Protein AF-A0A497R8G1-F1 (afdb_monomer_lite)

Foldseek 3Di:
DWDWDWAQAPPVRDIDIDIGDVPDDDNHDPVVVVVVVVVVVVVVVVVLVPDDPVVNVVVVVVCVVPDDPPPDPDD

Secondary structure (DSSP, 8-state):
-EEEEEEE-TTT--EEEEEEETT---SS-HHHHHHHHHHHHHHHHHHHHTS-HHHHHHHHHHHHHH---------

pLDDT: mean 81.07, std 11.57, range [49.81, 94.5]

Sequence (75 aa):
MAYLATIHCVVCDETKEEVIGAGALRNVCGSCMRAENKKREVMHLKGLEALTTEERLKRIESWIYNYKPHREPRC

Radius of gyration: 18.19 Å; chains: 1; bounding box: 45×13×45 Å

Structure (mmCIF, N/CA/C/O backbone):
data_AF-A0A497R8G1-F1
#
_entry.id   AF-A0A497R8G1-F1
#
loop_
_atom_site.group_PDB
_atom_site.id
_atom_site.type_symbol
_atom_site.label_atom_id
_atom_site.label_alt_id
_atom_site.label_comp_id
_atom_site.label_asym_id
_atom_site.label_entity_id
_atom_site.label_seq_id
_atom_site.pdbx_PDB_ins_code
_atom_site.Cartn_x
_atom_site.Cartn_y
_atom_site.Cartn_z
_atom_site.occupancy
_atom_site.B_iso_or_equiv
_atom_site.auth_seq_id
_atom_site.auth_comp_id
_atom_site.auth_asym_id
_atom_site.auth_atom_id
_atom_site.pdbx_PDB_model_num
ATOM 1 N N . MET A 1 1 ? 21.865 4.131 -5.998 1.00 74.50 1 MET A N 1
ATOM 2 C CA . MET A 1 1 ? 21.766 4.777 -7.327 1.00 74.50 1 MET A CA 1
ATOM 3 C C . MET A 1 1 ? 20.343 4.646 -7.841 1.00 74.50 1 MET A C 1
ATOM 5 O O . MET A 1 1 ? 19.698 3.665 -7.490 1.00 74.50 1 MET A O 1
ATOM 9 N N . ALA A 1 2 ? 19.852 5.606 -8.621 1.00 83.19 2 ALA A N 1
ATOM 10 C CA . ALA A 1 2 ? 18.548 5.539 -9.279 1.00 83.19 2 ALA A CA 1
ATOM 11 C C . ALA A 1 2 ? 18.725 5.821 -10.774 1.00 83.19 2 ALA A C 1
ATOM 13 O O . ALA A 1 2 ? 19.659 6.527 -11.148 1.00 83.19 2 ALA A O 1
ATOM 14 N N . TYR A 1 3 ? 17.865 5.253 -11.611 1.00 87.69 3 TYR A N 1
ATOM 15 C CA . TYR A 1 3 ? 17.916 5.412 -13.063 1.00 87.69 3 TYR A CA 1
ATOM 16 C C . TYR A 1 3 ? 16.509 5.606 -13.620 1.00 87.69 3 TYR A C 1
ATOM 18 O O . TYR A 1 3 ? 15.528 5.188 -13.003 1.00 87.69 3 TYR A O 1
ATOM 26 N N . LEU A 1 4 ? 16.412 6.271 -14.769 1.00 89.94 4 LEU A N 1
ATOM 27 C CA . LEU A 1 4 ? 15.161 6.385 -15.509 1.00 89.94 4 LEU A CA 1
ATOM 28 C C . LEU A 1 4 ? 14.922 5.071 -16.257 1.00 89.94 4 LEU A C 1
ATOM 30 O O . LEU A 1 4 ? 15.813 4.594 -16.959 1.00 89.94 4 LEU A O 1
ATOM 34 N N . ALA A 1 5 ? 13.741 4.486 -16.099 1.00 87.38 5 ALA A N 1
ATOM 35 C CA . ALA A 1 5 ? 13.351 3.290 -16.825 1.00 87.38 5 ALA A CA 1
ATOM 36 C C . ALA A 1 5 ? 11.931 3.410 -17.367 1.00 87.38 5 ALA A C 1
ATOM 38 O O . ALA A 1 5 ? 11.036 3.965 -16.728 1.00 87.38 5 ALA A O 1
ATOM 39 N N . THR A 1 6 ? 11.738 2.840 -18.550 1.00 90.38 6 THR A N 1
ATOM 40 C CA . THR A 1 6 ? 10.428 2.667 -19.165 1.00 90.38 6 THR A CA 1
ATOM 41 C C . THR A 1 6 ? 9.790 1.401 -18.599 1.00 90.38 6 THR A C 1
ATOM 43 O O . THR A 1 6 ? 10.343 0.309 -18.712 1.00 90.38 6 THR A O 1
ATOM 46 N N . ILE A 1 7 ? 8.630 1.545 -17.969 1.00 89.88 7 ILE A N 1
ATOM 47 C CA . ILE A 1 7 ? 7.880 0.467 -17.329 1.00 89.88 7 ILE A CA 1
ATOM 48 C C . ILE A 1 7 ? 6.545 0.335 -18.045 1.00 89.88 7 ILE A C 1
ATOM 50 O O . ILE A 1 7 ? 5.788 1.301 -18.129 1.00 89.88 7 ILE A O 1
ATOM 54 N N . HIS A 1 8 ? 6.222 -0.871 -18.495 1.00 92.62 8 HIS A N 1
ATOM 55 C CA . HIS A 1 8 ? 4.868 -1.217 -18.901 1.00 92.62 8 HIS A CA 1
ATOM 56 C C . HIS A 1 8 ? 4.101 -1.752 -17.685 1.00 92.62 8 HIS A C 1
ATOM 58 O O . HIS A 1 8 ? 4.529 -2.714 -17.042 1.00 92.62 8 HIS A O 1
ATOM 64 N N . CYS A 1 9 ? 3.018 -1.074 -17.305 1.00 93.06 9 CYS A N 1
ATOM 65 C CA . CYS A 1 9 ? 2.281 -1.374 -16.084 1.00 93.06 9 CYS A CA 1
ATOM 66 C C . CYS A 1 9 ? 1.179 -2.405 -16.331 1.00 93.06 9 CYS A C 1
ATOM 68 O O . CYS A 1 9 ? 0.176 -2.084 -16.952 1.00 93.06 9 CYS A O 1
ATOM 70 N N . VAL A 1 10 ? 1.265 -3.577 -15.704 1.00 94.50 10 VAL A N 1
ATOM 71 C CA . VAL A 1 10 ? 0.248 -4.642 -15.852 1.00 94.50 10 VAL A CA 1
ATOM 72 C C . VAL A 1 10 ? -1.128 -4.302 -15.254 1.00 94.50 10 VAL A C 1
ATOM 74 O O . VAL A 1 10 ? -2.082 -5.042 -15.455 1.00 94.50 10 VAL A O 1
ATOM 77 N N . VAL A 1 11 ? -1.237 -3.223 -14.468 1.00 93.38 11 VAL A N 1
ATOM 78 C CA . VAL A 1 11 ? -2.487 -2.830 -13.782 1.00 93.38 11 VAL A CA 1
ATOM 79 C C . VAL A 1 11 ? -3.296 -1.824 -14.591 1.00 93.38 11 VAL A C 1
ATOM 81 O O . VAL A 1 11 ? -4.519 -1.906 -14.618 1.00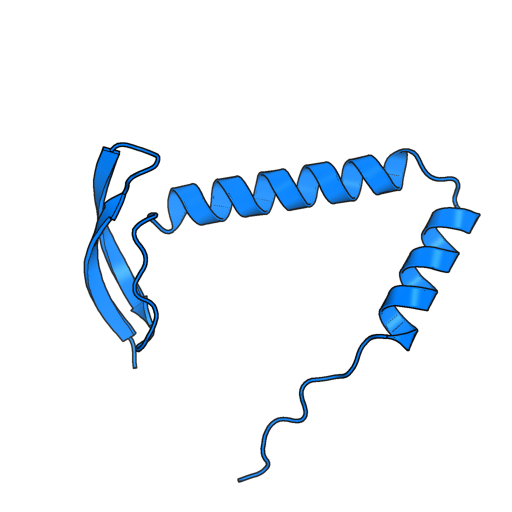 93.38 11 VAL A O 1
ATOM 84 N N . CYS A 1 12 ? -2.628 -0.841 -15.192 1.00 94.44 12 CYS A N 1
ATOM 85 C CA . CYS A 1 12 ? -3.291 0.199 -15.980 1.00 94.44 12 CYS A CA 1
ATOM 86 C C . CYS A 1 12 ? -3.026 0.069 -17.481 1.00 94.44 12 CYS A C 1
ATOM 88 O O . CYS A 1 12 ? -3.531 0.890 -18.230 1.00 94.44 12 CYS A O 1
ATOM 90 N N . ASP A 1 13 ? -2.230 -0.922 -17.892 1.00 94.00 13 ASP A N 1
ATOM 91 C CA . ASP A 1 13 ? -1.841 -1.214 -19.279 1.00 94.00 13 ASP A CA 1
ATOM 92 C C . ASP A 1 13 ? -1.106 -0.063 -19.997 1.00 94.00 13 ASP A C 1
ATOM 94 O O . ASP A 1 13 ? -0.940 -0.038 -21.212 1.00 94.00 13 ASP A O 1
ATOM 98 N N . GLU A 1 14 ? -0.617 0.912 -19.228 1.00 94.06 14 GLU A N 1
ATOM 99 C CA . GLU A 1 14 ? 0.103 2.075 -19.744 1.00 94.06 14 GLU A CA 1
ATOM 100 C C . GLU A 1 14 ? 1.615 1.890 -19.614 1.00 94.06 14 GLU A C 1
ATOM 102 O O . GLU A 1 14 ? 2.125 1.382 -18.608 1.00 94.06 14 GLU A O 1
ATOM 107 N N . THR A 1 15 ? 2.339 2.400 -20.607 1.00 92.94 15 THR A N 1
ATOM 108 C CA . THR A 1 15 ? 3.800 2.502 -20.585 1.00 92.94 15 THR A CA 1
ATOM 109 C C . THR A 1 15 ? 4.217 3.878 -20.074 1.00 92.94 15 THR A C 1
ATOM 111 O O . THR A 1 15 ? 3.743 4.898 -20.572 1.00 92.94 15 THR A O 1
ATOM 114 N N . LYS A 1 16 ? 5.087 3.919 -19.061 1.00 91.06 16 LYS A N 1
ATOM 115 C CA . LYS A 1 16 ? 5.513 5.152 -18.378 1.00 91.06 16 LYS A CA 1
ATOM 116 C C . LYS A 1 16 ? 7.013 5.167 -18.160 1.00 91.06 16 LYS A C 1
ATOM 118 O O . LYS A 1 16 ? 7.607 4.128 -17.893 1.00 91.06 16 LYS A O 1
ATOM 123 N N . GLU A 1 17 ? 7.608 6.349 -18.196 1.00 91.44 17 GLU A N 1
ATOM 124 C CA . GLU A 1 17 ? 8.983 6.550 -17.749 1.00 91.44 17 GLU A CA 1
ATOM 125 C C . GLU A 1 17 ? 8.987 6.946 -16.275 1.00 91.44 17 GLU A C 1
ATOM 127 O O . GLU A 1 17 ? 8.332 7.906 -15.868 1.00 91.44 17 GLU A O 1
ATOM 132 N N . GLU A 1 18 ? 9.705 6.188 -15.451 1.00 90.06 18 GLU A N 1
ATOM 133 C CA . GLU A 1 18 ? 9.806 6.451 -14.021 1.00 90.06 18 GLU A CA 1
ATOM 134 C C . GLU A 1 18 ? 11.243 6.294 -13.532 1.00 90.06 18 GLU A C 1
ATOM 136 O O . GLU A 1 18 ? 12.000 5.443 -13.996 1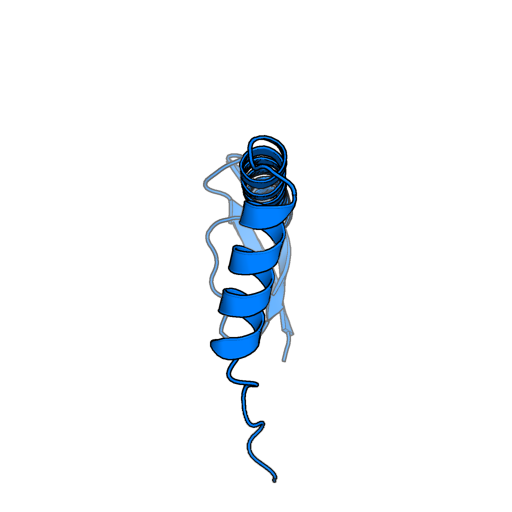.00 90.06 18 GLU A O 1
ATOM 141 N N . VAL A 1 19 ? 11.611 7.106 -12.542 1.00 90.19 19 VAL A N 1
ATOM 142 C CA . VAL A 1 19 ? 12.872 6.935 -11.822 1.00 90.19 19 VAL A CA 1
ATOM 143 C C . VAL A 1 19 ? 12.717 5.780 -10.838 1.00 90.19 19 VAL A C 1
ATOM 145 O O . VAL A 1 19 ? 11.809 5.777 -9.996 1.00 90.19 19 VAL A O 1
ATOM 148 N N . ILE A 1 20 ? 13.605 4.794 -10.936 1.00 86.12 20 ILE A N 1
ATOM 149 C CA . ILE A 1 20 ? 13.590 3.596 -10.101 1.00 86.12 20 ILE A CA 1
ATOM 150 C C . ILE A 1 20 ? 14.933 3.423 -9.395 1.00 86.12 20 ILE A C 1
ATOM 152 O O . ILE A 1 20 ? 15.997 3.697 -9.950 1.00 86.12 20 ILE A O 1
ATOM 156 N N . GLY A 1 21 ? 14.883 2.994 -8.133 1.00 84.50 21 GLY A N 1
ATOM 157 C CA . GLY A 1 21 ? 16.080 2.665 -7.366 1.00 84.50 21 GLY A CA 1
ATOM 158 C C . GLY A 1 21 ? 16.784 1.428 -7.926 1.00 84.50 21 GLY A C 1
ATOM 159 O O . GLY A 1 21 ? 16.147 0.518 -8.460 1.00 84.50 21 GLY A O 1
ATOM 160 N N . ALA A 1 22 ? 18.106 1.373 -7.781 1.00 74.62 22 ALA A N 1
ATOM 161 C CA . ALA A 1 22 ? 18.892 0.186 -8.095 1.00 74.62 22 ALA A CA 1
ATOM 162 C C . ALA A 1 22 ? 18.325 -1.038 -7.351 1.00 74.62 22 ALA A C 1
ATOM 164 O O . ALA A 1 22 ? 18.148 -0.996 -6.136 1.00 74.62 22 ALA A O 1
ATOM 165 N N . GLY A 1 23 ? 18.011 -2.104 -8.094 1.00 69.94 23 GLY A N 1
ATOM 166 C CA . GLY A 1 23 ? 17.413 -3.338 -7.563 1.00 69.94 23 GLY A CA 1
ATOM 167 C C . GLY A 1 23 ? 15.880 -3.376 -7.527 1.00 69.94 23 GLY A C 1
ATOM 168 O O . GLY A 1 23 ? 15.313 -4.435 -7.280 1.00 69.94 23 GLY A O 1
ATOM 169 N N . ALA A 1 24 ? 15.187 -2.273 -7.818 1.00 68.25 24 ALA A N 1
ATOM 170 C CA . ALA A 1 24 ? 13.728 -2.254 -7.882 1.00 68.25 24 ALA A CA 1
ATOM 171 C C . ALA A 1 24 ? 13.242 -2.511 -9.320 1.00 68.25 24 ALA A C 1
ATOM 173 O O . ALA A 1 24 ? 12.899 -1.588 -10.049 1.00 68.25 24 ALA A O 1
ATOM 174 N N . LEU A 1 25 ? 13.203 -3.778 -9.737 1.00 66.62 25 LEU A N 1
ATOM 175 C CA . LEU A 1 25 ? 12.442 -4.189 -10.923 1.00 66.62 25 LEU A CA 1
ATOM 176 C C . LEU A 1 25 ? 10.963 -4.301 -10.542 1.00 66.62 25 LEU A C 1
ATOM 178 O O . LEU A 1 25 ? 10.612 -5.025 -9.612 1.00 66.62 25 LEU A O 1
ATOM 182 N N . ARG A 1 26 ? 10.091 -3.564 -11.237 1.00 76.12 26 ARG A N 1
ATOM 183 C CA . ARG A 1 26 ? 8.644 -3.577 -10.983 1.00 76.12 26 ARG A CA 1
ATOM 184 C C . ARG A 1 26 ? 7.859 -3.585 -12.288 1.00 76.12 26 ARG A C 1
ATOM 186 O O . ARG A 1 26 ? 8.152 -2.804 -13.183 1.00 76.12 26 ARG A O 1
ATOM 193 N N . ASN A 1 27 ? 6.811 -4.405 -12.332 1.00 85.12 27 ASN A N 1
ATOM 194 C CA . ASN A 1 27 ? 5.865 -4.482 -13.457 1.00 85.12 27 ASN A CA 1
ATOM 195 C C . ASN A 1 27 ? 4.615 -3.615 -13.217 1.00 85.12 27 ASN A C 1
ATOM 197 O O . ASN A 1 27 ? 3.650 -3.663 -13.971 1.00 85.12 27 ASN A O 1
ATOM 201 N N . VAL A 1 28 ? 4.604 -2.853 -12.122 1.00 88.50 28 VAL A N 1
ATOM 202 C CA . VAL A 1 28 ? 3.515 -1.957 -11.730 1.00 88.50 28 VAL A CA 1
ATOM 203 C C . VAL A 1 28 ? 4.104 -0.561 -11.597 1.00 88.50 28 VAL A C 1
ATOM 205 O O . VAL A 1 28 ? 5.075 -0.370 -10.861 1.00 88.50 28 VAL A O 1
ATOM 208 N N . CYS A 1 29 ? 3.529 0.414 -12.301 1.00 90.56 29 CYS A N 1
ATOM 209 C CA . CYS A 1 29 ? 3.985 1.797 -12.204 1.00 90.56 29 CYS A CA 1
ATOM 210 C C . CYS A 1 29 ? 3.755 2.362 -10.794 1.00 90.56 29 CYS A C 1
ATOM 212 O O . CYS A 1 29 ? 2.868 1.930 -10.045 1.00 90.56 29 CYS A O 1
ATOM 214 N N . GLY A 1 30 ? 4.536 3.374 -10.428 1.00 87.88 30 GLY A N 1
ATOM 215 C CA . GLY A 1 30 ? 4.484 4.000 -9.114 1.00 87.88 30 GLY A CA 1
ATOM 216 C C . GLY A 1 30 ? 3.108 4.578 -8.782 1.00 87.88 30 GLY A C 1
ATOM 217 O O . GLY A 1 30 ? 2.706 4.563 -7.621 1.00 87.88 30 GLY A O 1
ATOM 218 N N . SER A 1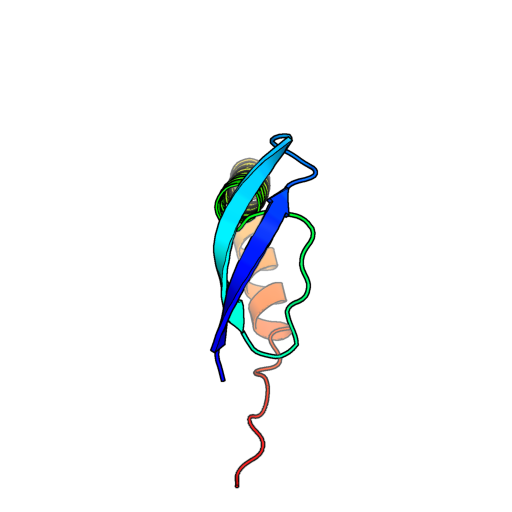 31 ? 2.353 5.048 -9.780 1.00 90.19 31 SER A N 1
ATOM 219 C CA . SER A 1 31 ? 0.990 5.557 -9.561 1.00 90.19 31 SER A CA 1
ATOM 220 C C . SER A 1 31 ? 0.015 4.469 -9.087 1.00 90.19 31 SER A C 1
ATOM 222 O O . SER A 1 31 ? -0.625 4.642 -8.048 1.00 90.19 31 SER A O 1
ATOM 224 N N . CYS A 1 32 ? -0.035 3.320 -9.769 1.00 91.62 32 CYS A N 1
ATOM 225 C CA . CYS A 1 32 ? -0.862 2.178 -9.372 1.00 91.62 32 CYS A CA 1
ATOM 226 C C . CYS A 1 32 ? -0.439 1.617 -8.011 1.00 91.62 32 CYS A C 1
ATOM 228 O O . CYS A 1 32 ? -1.286 1.304 -7.178 1.00 91.62 32 CYS A O 1
ATOM 230 N N . MET A 1 33 ? 0.868 1.562 -7.749 1.00 90.19 33 MET A N 1
ATOM 231 C CA . MET A 1 33 ? 1.398 1.108 -6.464 1.00 90.19 33 MET A CA 1
ATOM 232 C C . MET A 1 33 ? 0.978 2.025 -5.308 1.00 90.19 33 MET A C 1
ATOM 234 O O . MET A 1 33 ? 0.532 1.547 -4.268 1.00 90.19 33 MET A O 1
ATOM 238 N N . ARG A 1 34 ? 1.055 3.351 -5.494 1.00 89.50 34 ARG A N 1
ATOM 239 C CA . ARG A 1 34 ? 0.574 4.323 -4.498 1.00 89.50 34 ARG A CA 1
ATOM 240 C C . ARG A 1 34 ? -0.931 4.206 -4.268 1.00 89.50 34 ARG A C 1
ATOM 242 O O . ARG A 1 34 ? -1.369 4.286 -3.125 1.00 89.50 34 ARG A O 1
ATOM 249 N N . ALA A 1 35 ? -1.714 4.004 -5.327 1.00 90.19 35 ALA A N 1
ATOM 250 C CA . ALA A 1 35 ? -3.158 3.821 -5.212 1.00 90.19 35 ALA A CA 1
ATOM 251 C C . ALA A 1 35 ? -3.511 2.567 -4.396 1.00 90.19 35 ALA A C 1
ATOM 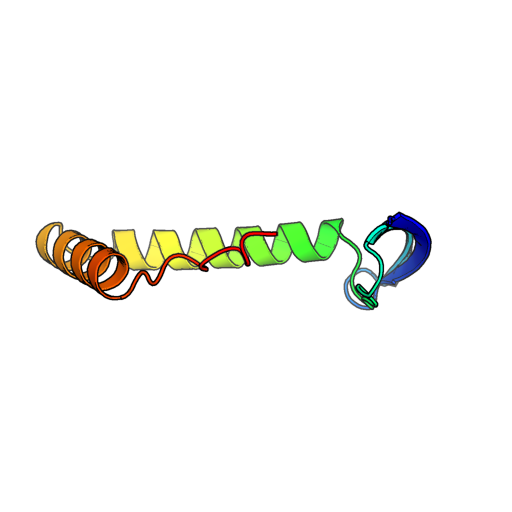253 O O . ALA A 1 35 ? -4.366 2.630 -3.515 1.00 90.19 35 ALA A O 1
ATOM 254 N N . GLU A 1 36 ? -2.823 1.454 -4.645 1.00 89.19 36 GLU A N 1
ATOM 255 C CA . GLU A 1 36 ? -3.010 0.207 -3.900 1.00 89.19 36 GLU A CA 1
ATOM 256 C C . GLU A 1 36 ? -2.591 0.348 -2.431 1.00 89.19 36 GLU A C 1
ATOM 258 O O . GLU A 1 36 ? -3.346 -0.021 -1.531 1.00 89.19 36 GLU A O 1
ATOM 263 N N . ASN A 1 37 ? -1.440 0.969 -2.164 1.00 87.19 37 ASN A N 1
ATOM 264 C CA . ASN A 1 37 ? -1.001 1.240 -0.795 1.00 87.19 37 ASN A CA 1
ATOM 265 C C . ASN A 1 37 ? -2.006 2.118 -0.042 1.00 87.19 37 ASN A C 1
ATOM 267 O O . ASN A 1 37 ? -2.356 1.804 1.092 1.00 87.19 37 ASN A O 1
ATOM 271 N N . LYS A 1 38 ? -2.549 3.152 -0.696 1.00 86.31 38 LYS A N 1
ATOM 272 C CA . LYS A 1 38 ? -3.594 4.001 -0.113 1.00 86.31 38 LYS A CA 1
ATOM 273 C C . LYS A 1 38 ? -4.873 3.215 0.183 1.00 86.31 38 LYS A C 1
ATOM 275 O O . LYS A 1 38 ? -5.487 3.420 1.225 1.00 86.31 38 LYS A O 1
ATOM 280 N N . LYS A 1 39 ? -5.287 2.291 -0.693 1.00 86.88 39 LYS A N 1
ATOM 281 C CA . LYS A 1 39 ? -6.440 1.411 -0.423 1.00 86.88 39 LYS A CA 1
ATOM 282 C C . LYS A 1 39 ? -6.197 0.535 0.803 1.00 86.88 39 LYS A C 1
ATOM 284 O O . LYS A 1 39 ? -7.082 0.432 1.648 1.00 86.88 39 LYS A O 1
ATOM 289 N N . ARG A 1 40 ? -5.011 -0.066 0.917 1.00 83.94 40 ARG A N 1
ATOM 290 C CA . ARG A 1 40 ? -4.630 -0.892 2.074 1.00 83.94 40 ARG A CA 1
ATOM 291 C C . ARG A 1 40 ? -4.608 -0.085 3.362 1.00 83.94 40 ARG A C 1
ATOM 293 O O . ARG A 1 40 ? -5.129 -0.553 4.367 1.00 83.94 40 ARG A O 1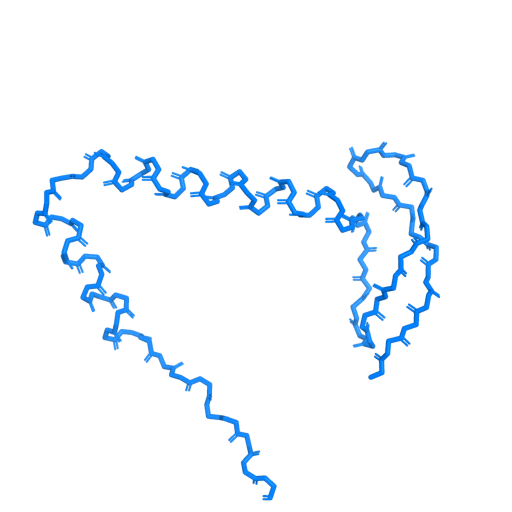
ATOM 300 N N . GLU A 1 41 ? -4.070 1.128 3.315 1.00 84.00 41 GLU A N 1
ATOM 301 C CA . GLU A 1 41 ? -4.075 2.059 4.440 1.00 84.00 41 GLU A CA 1
ATOM 302 C C . GLU A 1 41 ? -5.506 2.396 4.872 1.00 84.00 41 GLU A C 1
ATOM 304 O O . GLU A 1 41 ? -5.849 2.228 6.038 1.00 84.00 41 GLU A O 1
ATOM 309 N N . VAL A 1 42 ? -6.386 2.763 3.935 1.00 84.00 42 VAL A N 1
ATOM 310 C CA . VAL A 1 42 ? -7.799 3.044 4.237 1.00 84.00 42 VAL A CA 1
ATOM 311 C C . VAL A 1 42 ? -8.510 1.819 4.813 1.00 84.00 42 VAL A C 1
ATOM 313 O O . VAL A 1 42 ? -9.256 1.954 5.778 1.00 84.00 42 VAL A O 1
ATOM 316 N N . MET A 1 43 ? -8.296 0.622 4.258 1.00 80.19 43 MET A N 1
ATOM 317 C CA . MET A 1 43 ? -8.886 -0.609 4.801 1.00 80.19 43 MET A CA 1
ATOM 318 C C . MET A 1 43 ? -8.367 -0.916 6.206 1.00 80.19 43 MET A C 1
ATOM 320 O O . MET A 1 43 ? -9.148 -1.302 7.073 1.00 80.19 43 MET A O 1
ATOM 324 N N . HIS A 1 44 ? -7.071 -0.717 6.444 1.00 79.44 44 HIS A N 1
ATOM 325 C CA . HIS A 1 44 ? -6.473 -0.882 7.760 1.00 79.44 44 HIS A CA 1
ATOM 326 C C . HIS A 1 44 ? -7.086 0.094 8.770 1.00 79.44 44 HIS A C 1
ATOM 328 O O . HIS A 1 44 ? -7.545 -0.337 9.824 1.00 79.44 44 HIS A O 1
ATOM 334 N N . LEU A 1 45 ? -7.174 1.380 8.419 1.00 77.75 45 LEU A N 1
ATOM 335 C CA . LEU A 1 45 ? -7.760 2.419 9.267 1.00 77.75 45 LEU A CA 1
ATOM 336 C C . LEU A 1 45 ? -9.248 2.168 9.542 1.00 77.75 45 LEU A C 1
ATOM 338 O O . LEU A 1 45 ? -9.662 2.224 10.695 1.00 77.75 45 LEU A O 1
ATOM 342 N N . LYS A 1 46 ? -10.038 1.787 8.531 1.00 80.44 46 LYS A N 1
ATOM 343 C CA . LYS A 1 46 ? -11.441 1.375 8.724 1.00 80.44 46 LYS A CA 1
ATOM 344 C C . LYS A 1 46 ? -11.570 0.168 9.653 1.00 80.44 46 LYS A C 1
ATOM 346 O O . LYS A 1 46 ? -12.458 0.127 10.497 1.00 80.44 46 LYS A O 1
ATOM 351 N N . GLY A 1 47 ? -10.664 -0.802 9.535 1.00 75.62 47 GLY A N 1
ATOM 352 C CA . GLY A 1 47 ? -10.597 -1.941 10.451 1.00 75.62 47 GLY A CA 1
ATOM 353 C C . GLY A 1 47 ? -10.259 -1.549 11.894 1.00 75.62 47 GLY A C 1
ATOM 354 O O . GLY A 1 47 ? -10.562 -2.313 12.805 1.00 75.62 47 GLY A O 1
ATOM 355 N N . LEU A 1 48 ? -9.655 -0.376 12.113 1.00 75.94 48 LEU A N 1
ATOM 356 C CA . LEU A 1 48 ? -9.411 0.197 13.438 1.00 75.94 48 LEU A CA 1
ATOM 357 C C . LEU A 1 48 ? -10.583 1.052 13.941 1.00 75.94 48 LEU A C 1
ATOM 359 O O . LEU A 1 48 ? -10.751 1.159 15.149 1.00 75.94 48 LEU A O 1
ATOM 363 N N . GLU A 1 49 ? -11.389 1.652 13.061 1.00 75.69 49 GLU A N 1
ATOM 364 C CA . GLU A 1 49 ? -12.608 2.388 13.445 1.00 75.69 49 GLU A CA 1
ATOM 365 C C . GLU A 1 49 ? -13.694 1.469 14.010 1.00 75.69 49 GLU A C 1
ATOM 367 O O . GLU A 1 49 ? -14.444 1.876 14.890 1.00 75.69 49 GLU A O 1
ATOM 372 N N . ALA A 1 50 ? -13.750 0.220 13.542 1.00 75.94 50 ALA A N 1
ATOM 373 C CA . ALA A 1 50 ? -14.666 -0.795 14.062 1.00 75.94 50 ALA A CA 1
ATOM 374 C C . ALA A 1 50 ? -14.288 -1.312 15.464 1.00 75.94 50 ALA A C 1
ATOM 376 O O . ALA A 1 50 ? -15.031 -2.101 16.043 1.00 75.94 50 ALA A O 1
ATOM 377 N N . LEU A 1 51 ? -13.133 -0.902 15.995 1.00 79.25 51 LEU A N 1
ATOM 378 C CA . LEU A 1 51 ? -12.650 -1.310 17.308 1.00 79.25 51 LEU A CA 1
ATOM 379 C C . LEU A 1 51 ? -13.044 -0.294 18.373 1.00 79.25 51 LEU A C 1
ATOM 381 O O . LEU A 1 51 ? -13.006 0.922 18.162 1.00 79.25 51 LEU A O 1
ATOM 385 N N . THR A 1 52 ? -13.320 -0.801 19.566 1.00 86.25 52 THR A N 1
ATOM 386 C CA . THR A 1 52 ? -13.415 0.030 20.764 1.00 86.25 52 THR A CA 1
ATOM 387 C C . THR A 1 52 ? -12.072 0.708 21.065 1.00 86.25 52 THR A C 1
ATOM 389 O O . THR A 1 52 ? -11.001 0.266 20.633 1.00 86.25 52 THR A O 1
ATOM 392 N N . THR A 1 53 ? -12.104 1.795 21.840 1.00 84.56 53 THR A N 1
ATOM 393 C CA . THR A 1 53 ? -10.890 2.519 22.253 1.00 84.56 53 THR A CA 1
ATOM 394 C C . THR A 1 53 ? -9.864 1.592 22.916 1.00 84.56 53 THR A C 1
ATOM 396 O O . THR A 1 53 ? -8.674 1.688 22.621 1.00 84.56 53 THR A O 1
ATOM 399 N N . GLU A 1 54 ? -10.312 0.648 23.749 1.00 86.81 54 GLU A N 1
ATOM 400 C CA . GLU A 1 54 ? -9.441 -0.325 24.425 1.00 86.81 54 GLU A CA 1
ATOM 401 C C . GLU A 1 54 ? -8.755 -1.289 23.449 1.00 86.81 54 GLU A C 1
ATOM 403 O O . GLU A 1 54 ? -7.562 -1.572 23.573 1.00 86.81 54 GLU A O 1
ATOM 408 N N . GLU A 1 55 ? -9.477 -1.775 22.441 1.00 83.56 55 GLU A N 1
ATOM 409 C CA . GLU A 1 55 ? -8.922 -2.671 21.424 1.00 83.56 55 GLU A CA 1
ATOM 410 C C . GLU A 1 55 ? -7.903 -1.961 20.527 1.00 83.56 55 GLU A C 1
ATOM 412 O O . GLU A 1 55 ? -6.881 -2.549 20.163 1.00 83.56 55 GLU A O 1
ATOM 417 N N . ARG A 1 56 ? -8.134 -0.680 20.207 1.00 82.12 56 ARG A N 1
ATOM 418 C CA . ARG A 1 56 ? -7.157 0.146 19.480 1.00 82.12 56 ARG A CA 1
ATOM 419 C C . ARG A 1 56 ? -5.870 0.320 20.283 1.00 82.12 56 ARG A C 1
ATOM 421 O O . ARG A 1 56 ? -4.791 0.159 19.715 1.00 82.12 56 ARG A O 1
ATOM 428 N N . LEU A 1 57 ? -5.976 0.595 21.586 1.00 85.94 57 LEU A N 1
ATOM 429 C CA . LEU A 1 57 ? -4.823 0.759 22.479 1.00 85.94 57 LEU A CA 1
ATOM 430 C C . LEU A 1 57 ? -3.981 -0.520 22.559 1.00 85.94 57 LEU A C 1
ATOM 432 O O . LEU A 1 57 ? -2.786 -0.464 22.277 1.00 85.94 57 LEU A O 1
ATOM 436 N N . LYS A 1 58 ? -4.600 -1.686 22.796 1.00 85.25 58 LYS A N 1
ATOM 437 C CA . LYS A 1 58 ? -3.886 -2.981 22.829 1.00 85.25 58 LYS A CA 1
ATOM 438 C C . LYS A 1 58 ? -3.127 -3.275 21.533 1.00 85.25 58 LYS A C 1
ATOM 440 O O . LYS A 1 58 ? -2.044 -3.859 21.549 1.00 85.25 58 LYS A O 1
ATOM 445 N N . ARG A 1 59 ? -3.690 -2.882 20.387 1.00 81.62 59 ARG A N 1
ATOM 446 C CA . ARG A 1 59 ? -3.083 -3.110 19.068 1.00 81.62 59 ARG A CA 1
ATOM 447 C C . ARG A 1 59 ? -1.886 -2.189 18.822 1.00 81.62 59 ARG A C 1
ATOM 449 O O . ARG A 1 59 ? -0.884 -2.646 18.276 1.00 81.62 59 ARG A O 1
ATOM 456 N N . ILE A 1 60 ? -1.970 -0.933 19.265 1.00 82.69 60 ILE A N 1
ATOM 457 C CA . ILE A 1 60 ? -0.853 0.024 19.239 1.00 82.69 60 ILE A CA 1
ATOM 458 C C . ILE A 1 60 ? 0.267 -0.442 20.173 1.00 82.69 60 ILE A C 1
ATOM 460 O O . ILE A 1 60 ? 1.419 -0.495 19.753 1.00 82.69 60 ILE A O 1
ATOM 464 N N . GLU A 1 61 ? -0.061 -0.844 21.4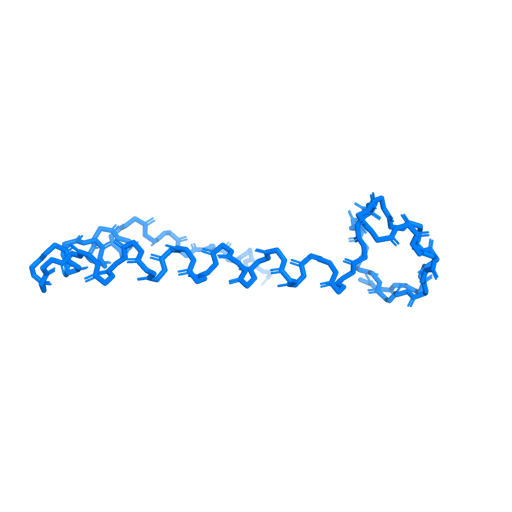02 1.00 84.31 61 GLU A N 1
ATOM 465 C CA . GLU A 1 61 ? 0.914 -1.381 22.357 1.00 84.31 61 GLU A CA 1
ATOM 466 C C . GLU A 1 61 ? 1.626 -2.610 21.789 1.00 84.31 61 GLU A C 1
ATOM 468 O O . GLU A 1 61 ? 2.853 -2.664 21.779 1.00 84.31 61 GLU A O 1
ATOM 473 N N . SER A 1 62 ? 0.875 -3.567 21.234 1.00 81.75 62 SER A N 1
ATOM 474 C CA . SER A 1 62 ? 1.447 -4.750 20.588 1.00 81.75 62 SER A CA 1
ATOM 475 C C . SER A 1 62 ? 2.369 -4.388 19.421 1.00 81.75 62 SER A C 1
ATOM 477 O O . SER A 1 62 ? 3.431 -4.994 19.264 1.00 81.75 62 SER A O 1
ATOM 479 N N . TRP A 1 63 ? 2.004 -3.388 18.616 1.00 79.56 63 TRP A N 1
ATOM 480 C CA . TRP A 1 63 ? 2.850 -2.909 17.527 1.00 79.56 63 TRP A CA 1
ATOM 481 C C . TRP A 1 63 ? 4.153 -2.292 18.045 1.00 79.56 63 TRP A C 1
ATOM 483 O O . TRP A 1 63 ? 5.214 -2.657 17.549 1.00 79.56 63 TRP A O 1
ATOM 493 N N . ILE A 1 64 ? 4.095 -1.445 19.079 1.00 79.94 64 ILE A N 1
ATOM 494 C CA . ILE A 1 64 ? 5.277 -0.841 19.717 1.00 79.94 64 ILE A CA 1
ATOM 495 C C . ILE A 1 64 ? 6.183 -1.918 20.325 1.00 79.94 64 ILE A C 1
ATOM 497 O O . ILE A 1 64 ? 7.389 -1.903 20.098 1.00 79.94 64 ILE A O 1
ATOM 501 N N . TYR A 1 65 ? 5.620 -2.882 21.058 1.00 76.81 65 TYR A N 1
ATOM 502 C CA . TYR A 1 65 ? 6.393 -3.962 21.681 1.00 76.81 65 TYR A CA 1
ATOM 503 C C . TYR A 1 65 ? 7.091 -4.861 20.658 1.00 76.81 65 TYR A C 1
ATOM 505 O O . TYR A 1 65 ? 8.208 -5.322 20.890 1.00 76.81 65 TYR A O 1
ATOM 513 N N . ASN A 1 66 ? 6.445 -5.107 19.520 1.00 73.44 66 ASN A N 1
ATOM 514 C CA . ASN A 1 66 ? 7.016 -5.904 18.438 1.00 73.44 66 ASN A CA 1
ATOM 515 C C . ASN A 1 66 ? 7.855 -5.075 17.457 1.00 73.44 66 ASN A C 1
ATOM 517 O O . ASN A 1 66 ? 8.464 -5.640 16.543 1.00 73.44 66 ASN A O 1
ATOM 521 N N . TYR A 1 67 ? 7.918 -3.755 17.637 1.00 69.38 67 TYR A N 1
ATOM 522 C CA . TYR A 1 67 ? 8.711 -2.878 16.798 1.00 69.38 67 TYR A CA 1
ATOM 523 C C . TYR A 1 67 ? 10.198 -3.100 17.087 1.00 69.38 67 TYR A C 1
ATOM 525 O O . TYR A 1 67 ? 10.770 -2.571 18.039 1.00 69.38 67 TYR A O 1
ATOM 533 N N . LYS A 1 68 ? 10.849 -3.902 16.243 1.00 60.53 68 LYS A N 1
ATOM 534 C CA . LYS A 1 68 ? 12.309 -3.997 16.204 1.00 60.53 68 LYS A CA 1
ATOM 535 C C . LYS A 1 68 ? 12.817 -2.909 15.260 1.00 60.53 68 LYS A C 1
ATOM 537 O O . LYS A 1 68 ? 12.654 -3.074 14.050 1.00 60.53 68 LYS A O 1
ATOM 542 N N . PRO A 1 69 ? 13.428 -1.815 15.754 1.00 60.97 69 PRO A N 1
ATOM 543 C CA . PRO A 1 69 ? 14.069 -0.863 14.862 1.00 60.97 69 PRO A CA 1
ATOM 544 C C . PRO A 1 69 ? 15.121 -1.616 14.045 1.00 60.97 69 PRO A C 1
ATOM 546 O O . PRO A 1 69 ? 15.927 -2.366 14.608 1.00 60.97 69 PRO A O 1
ATOM 549 N N . HIS A 1 70 ? 15.099 -1.449 12.721 1.00 51.78 70 HIS A N 1
ATOM 550 C CA . HIS A 1 70 ? 16.204 -1.887 11.878 1.00 51.78 70 HIS A CA 1
ATOM 551 C C . HIS A 1 70 ? 17.468 -1.230 12.435 1.00 51.78 70 HIS A C 1
ATOM 553 O O . HIS A 1 70 ? 17.629 -0.015 12.361 1.00 51.78 70 HIS A O 1
ATOM 559 N N . ARG A 1 71 ? 18.343 -2.026 13.060 1.00 52.59 71 ARG A N 1
ATOM 560 C CA . ARG A 1 71 ? 19.691 -1.572 13.386 1.00 52.59 71 ARG A CA 1
ATOM 561 C C . ARG A 1 71 ? 20.367 -1.305 12.049 1.00 52.59 71 ARG A C 1
ATOM 563 O O . ARG A 1 71 ? 20.694 -2.254 11.340 1.00 52.59 71 ARG A O 1
ATOM 570 N N . GLU A 1 72 ? 20.514 -0.036 11.687 1.00 50.75 72 GLU A N 1
ATOM 571 C CA . GLU A 1 72 ? 21.409 0.354 10.604 1.00 50.75 72 GLU A CA 1
ATOM 572 C C . GLU A 1 72 ? 22.796 -0.238 10.904 1.00 50.75 72 GLU A C 1
ATOM 574 O O . GLU A 1 72 ? 23.252 -0.167 12.056 1.00 50.75 72 GLU A O 1
ATOM 579 N N . PRO A 1 73 ? 23.467 -0.873 9.927 1.00 51.28 73 PRO A N 1
ATOM 580 C CA . PRO A 1 73 ? 24.855 -1.252 10.105 1.00 51.28 73 PRO A CA 1
ATOM 581 C C . PRO A 1 73 ? 25.650 0.041 10.291 1.00 51.28 73 PRO A C 1
ATOM 583 O O . PRO A 1 73 ? 25.703 0.882 9.397 1.00 51.28 73 PRO A O 1
ATOM 586 N N . ARG A 1 74 ? 26.223 0.220 11.486 1.00 52.19 74 ARG A N 1
ATOM 587 C CA . ARG A 1 74 ? 27.210 1.272 11.728 1.00 52.19 74 ARG A CA 1
ATOM 588 C C . ARG A 1 74 ? 28.419 0.957 10.846 1.00 52.19 74 ARG A C 1
ATOM 590 O O . ARG A 1 74 ? 29.073 -0.060 11.081 1.00 52.19 74 ARG A O 1
ATOM 597 N N . CYS A 1 75 ? 28.638 1.778 9.822 1.00 49.81 75 CYS A N 1
ATOM 598 C CA . CYS A 1 75 ? 29.935 1.906 9.165 1.00 49.81 75 CYS A CA 1
ATOM 599 C C . CYS A 1 75 ? 30.920 2.601 10.109 1.00 49.81 75 CYS A C 1
ATOM 601 O O . CYS A 1 75 ? 30.468 3.491 10.869 1.00 49.81 75 CYS A O 1
#